Protein AF-A0A7Y5PYF3-F1 (afdb_monomer_lite)

pLDDT: mean 91.78, std 7.58, range [55.34, 97.19]

Secondary structure (DSSP, 8-state):
-TTHHHHHHHHHHHHHHHHHHHHHHH-S-HHHHHHHHHHHHHHHHHHHHHHHHHHHHHHHHHHTT-

Radius of gyration: 16.27 Å; chains: 1; bounding box: 38×15×46 Å

Foldseek 3Di:
DVCVVVVVVVCLVVLLVVLLCCLPVVDPDPVVSVVCSVVSSVVSVVVVVVVVVVVVVVVVVVVVVD

Sequence (66 aa):
MKDAPIHLLLFLLLGTAIVTLGTFYSDADDTRARKAWPRRMLNFFAGCAILVVVMLVCEHTFASLG

Structure (mmCIF, N/CA/C/O backbone):
data_AF-A0A7Y5PYF3-F1
#
_entry.id   AF-A0A7Y5PYF3-F1
#
loop_
_atom_site.group_PDB
_atom_site.id
_atom_site.type_symbol
_atom_site.label_atom_id
_atom_site.label_alt_id
_atom_site.label_comp_id
_atom_site.label_asym_id
_atom_site.label_entity_id
_atom_site.label_seq_id
_atom_site.pdbx_PDB_ins_code
_atom_site.Cartn_x
_atom_site.Cartn_y
_atom_site.Cartn_z
_atom_site.occupancy
_atom_site.B_iso_or_equiv
_atom_site.auth_seq_id
_atom_site.auth_comp_id
_atom_site.auth_asym_id
_atom_site.auth_atom_id
_atom_site.pdbx_PDB_model_num
ATOM 1 N N . MET A 1 1 ? 20.617 1.079 -8.255 1.00 60.38 1 MET A N 1
ATOM 2 C CA . MET A 1 1 ? 19.721 0.061 -7.651 1.00 60.38 1 MET A CA 1
ATOM 3 C C . MET A 1 1 ? 20.121 -0.384 -6.233 1.00 60.38 1 MET A C 1
ATOM 5 O O . MET A 1 1 ? 19.377 -1.160 -5.651 1.00 60.38 1 MET A O 1
ATOM 9 N N . LYS A 1 2 ? 21.235 0.086 -5.635 1.00 69.31 2 LYS A N 1
ATOM 10 C CA . LYS A 1 2 ? 21.663 -0.344 -4.283 1.00 69.31 2 LYS A CA 1
ATOM 11 C C . LYS A 1 2 ? 20.702 0.084 -3.161 1.00 69.31 2 LYS A C 1
ATOM 13 O O . LYS A 1 2 ? 20.631 -0.590 -2.142 1.00 69.31 2 LYS A O 1
ATOM 18 N N . ASP A 1 3 ? 19.903 1.122 -3.398 1.00 85.00 3 ASP A N 1
ATOM 19 C CA . ASP A 1 3 ? 18.979 1.685 -2.405 1.00 85.00 3 ASP A CA 1
ATOM 20 C C . ASP A 1 3 ? 17.548 1.138 -2.521 1.00 85.00 3 ASP A C 1
ATOM 22 O O . ASP A 1 3 ? 16.680 1.518 -1.738 1.00 85.00 3 ASP A O 1
ATOM 26 N N . ALA A 1 4 ? 17.283 0.238 -3.476 1.00 86.81 4 ALA A N 1
ATOM 27 C CA . ALA A 1 4 ? 15.977 -0.395 -3.664 1.00 86.81 4 ALA A CA 1
ATOM 28 C C . ALA A 1 4 ? 15.353 -0.957 -2.367 1.00 86.81 4 ALA A C 1
ATOM 30 O O . ALA A 1 4 ? 14.176 -0.676 -2.130 1.00 86.81 4 ALA A O 1
ATOM 31 N N . PRO A 1 5 ? 16.088 -1.672 -1.484 1.00 90.31 5 PRO A N 1
ATOM 32 C CA . PRO A 1 5 ? 15.500 -2.154 -0.235 1.00 90.31 5 PRO A CA 1
ATOM 33 C C . PRO A 1 5 ? 15.083 -1.013 0.698 1.00 90.31 5 PRO A C 1
ATOM 35 O O . PRO A 1 5 ? 14.029 -1.102 1.316 1.00 90.31 5 PRO A O 1
ATOM 38 N N . ILE A 1 6 ? 15.855 0.078 0.766 1.00 95.06 6 ILE A N 1
ATOM 39 C CA . ILE A 1 6 ? 15.528 1.249 1.595 1.00 95.06 6 ILE A CA 1
ATOM 40 C C . ILE A 1 6 ? 14.253 1.920 1.081 1.00 95.06 6 ILE A C 1
ATOM 42 O O . ILE A 1 6 ? 13.360 2.228 1.865 1.00 95.06 6 ILE A O 1
ATOM 46 N N . HIS A 1 7 ? 14.134 2.098 -0.235 1.00 92.62 7 HIS A N 1
ATOM 47 C CA . HIS A 1 7 ? 12.949 2.700 -0.846 1.00 92.62 7 HIS A CA 1
ATOM 48 C C . HIS A 1 7 ? 11.703 1.835 -0.639 1.00 92.62 7 HIS A C 1
ATOM 50 O O . HIS A 1 7 ? 10.641 2.364 -0.321 1.00 92.62 7 HIS A O 1
ATOM 56 N N . LEU A 1 8 ? 11.838 0.509 -0.747 1.00 93.19 8 LEU A N 1
ATOM 57 C CA . LEU A 1 8 ? 10.752 -0.426 -0.457 1.00 93.19 8 LEU A CA 1
ATOM 58 C C . LEU A 1 8 ? 10.302 -0.319 1.008 1.00 93.19 8 LEU A C 1
ATOM 60 O O . LEU A 1 8 ? 9.106 -0.291 1.290 1.00 93.19 8 LEU A O 1
ATOM 64 N N . LEU A 1 9 ? 11.254 -0.225 1.938 1.00 95.25 9 LEU A N 1
ATOM 65 C CA . LEU A 1 9 ? 10.976 -0.100 3.368 1.00 95.25 9 LEU A CA 1
ATOM 66 C C . LEU A 1 9 ? 10.266 1.221 3.685 1.00 95.25 9 LEU A C 1
ATOM 68 O O . LEU A 1 9 ? 9.252 1.225 4.379 1.00 95.25 9 LEU A O 1
ATOM 72 N N . LEU A 1 10 ? 10.752 2.331 3.122 1.00 95.25 10 LEU A N 1
ATOM 73 C CA . LEU A 1 10 ? 10.115 3.642 3.245 1.00 95.25 10 LEU A CA 1
ATOM 74 C C . LEU A 1 10 ? 8.700 3.635 2.659 1.00 95.25 10 LEU A C 1
ATOM 76 O O . LEU A 1 10 ? 7.782 4.164 3.283 1.00 95.25 10 LEU A O 1
ATOM 80 N N . PHE A 1 11 ? 8.506 2.998 1.503 1.00 94.69 11 PHE A N 1
ATOM 81 C CA . PHE A 1 11 ? 7.196 2.848 0.876 1.00 94.69 11 PHE A CA 1
ATOM 82 C C . PHE A 1 11 ? 6.228 2.046 1.753 1.00 94.69 11 PHE A C 1
ATOM 84 O O . PHE A 1 11 ? 5.099 2.480 1.971 1.00 94.69 11 PHE A O 1
ATOM 91 N N . LEU A 1 12 ? 6.669 0.910 2.302 1.00 95.06 12 LEU A N 1
ATOM 92 C CA . LEU A 1 12 ? 5.860 0.099 3.213 1.00 95.06 12 LEU A CA 1
ATOM 93 C C . LEU A 1 12 ? 5.480 0.886 4.470 1.00 95.06 12 LEU A C 1
ATOM 95 O O . LEU A 1 12 ? 4.316 0.880 4.867 1.00 95.06 12 LEU A O 1
ATOM 99 N N . LEU A 1 13 ? 6.438 1.591 5.074 1.00 96.38 13 LEU A N 1
ATOM 100 C CA . LEU A 1 13 ? 6.224 2.356 6.301 1.00 96.38 13 LEU A CA 1
ATOM 101 C C . LEU A 1 13 ? 5.248 3.516 6.068 1.00 96.38 13 LEU A C 1
ATOM 103 O O . LEU A 1 13 ? 4.229 3.614 6.754 1.00 96.38 13 LEU A O 1
ATOM 107 N N . LEU A 1 14 ? 5.515 4.359 5.069 1.00 97.06 14 LEU A N 1
ATOM 108 C CA . LEU A 1 14 ? 4.670 5.508 4.744 1.00 97.06 14 LEU A CA 1
ATOM 109 C C . LEU A 1 14 ? 3.294 5.075 4.236 1.00 97.06 14 LEU A C 1
ATOM 111 O O . LEU A 1 14 ? 2.286 5.622 4.677 1.00 97.06 14 LEU A O 1
ATOM 115 N N . GLY A 1 15 ? 3.229 4.066 3.365 1.00 95.56 15 GLY A N 1
ATOM 116 C CA . GLY A 1 15 ? 1.970 3.519 2.862 1.00 95.56 15 GLY A CA 1
ATOM 117 C C . GLY A 1 15 ? 1.094 2.989 3.995 1.00 95.56 15 GLY A C 1
ATOM 118 O O . GLY A 1 15 ? -0.086 3.329 4.080 1.00 95.56 15 GLY A O 1
ATOM 119 N N . THR A 1 16 ? 1.689 2.250 4.936 1.00 95.50 16 THR A N 1
ATOM 120 C CA . THR A 1 16 ? 0.973 1.761 6.121 1.00 95.50 16 THR A CA 1
ATOM 121 C C . THR A 1 16 ? 0.464 2.919 6.975 1.00 95.50 16 THR A C 1
ATOM 123 O O . THR A 1 16 ? -0.699 2.905 7.381 1.00 95.50 16 THR A O 1
ATOM 126 N N . ALA A 1 17 ? 1.285 3.944 7.225 1.00 96.62 17 ALA A N 1
ATOM 127 C CA . ALA A 1 17 ? 0.875 5.115 7.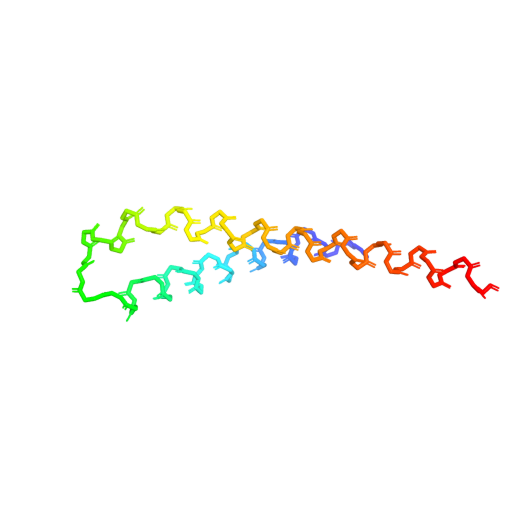996 1.00 96.62 17 ALA A CA 1
ATOM 128 C C . ALA A 1 17 ? -0.294 5.859 7.330 1.00 96.62 17 ALA A C 1
ATOM 130 O O . ALA A 1 17 ? -1.304 6.120 7.981 1.00 96.62 17 ALA A O 1
ATOM 131 N N . ILE A 1 18 ? -0.201 6.126 6.025 1.00 96.00 18 ILE A N 1
ATOM 132 C CA . ILE A 1 18 ? -1.233 6.830 5.252 1.00 96.00 18 ILE A CA 1
ATOM 133 C C . ILE A 1 18 ? -2.546 6.049 5.258 1.00 96.00 18 ILE A C 1
ATOM 135 O O . ILE A 1 18 ? -3.590 6.617 5.565 1.00 96.00 18 ILE A O 1
ATOM 139 N N . VAL A 1 19 ? -2.517 4.746 4.961 1.00 96.12 19 VAL A N 1
ATOM 140 C CA . VAL A 1 19 ? -3.739 3.928 4.934 1.00 96.12 19 VAL A CA 1
ATOM 141 C C . VAL A 1 19 ? -4.343 3.797 6.328 1.00 96.12 19 VAL A C 1
ATOM 143 O O . VAL A 1 19 ? -5.566 3.813 6.470 1.00 96.12 19 VAL A O 1
ATOM 146 N N . THR A 1 20 ? -3.513 3.697 7.366 1.00 94.62 20 THR A N 1
ATOM 147 C CA . THR A 1 20 ? -3.986 3.623 8.753 1.00 94.62 20 THR A CA 1
ATOM 148 C C . THR A 1 20 ? -4.668 4.923 9.155 1.00 94.62 20 THR A C 1
ATOM 150 O O . THR A 1 20 ? -5.841 4.893 9.518 1.00 94.62 20 THR A O 1
ATOM 153 N N . LEU A 1 21 ? -3.995 6.065 9.001 1.00 95.50 21 LEU A N 1
ATOM 154 C CA . LEU A 1 21 ? -4.577 7.373 9.294 1.00 95.50 21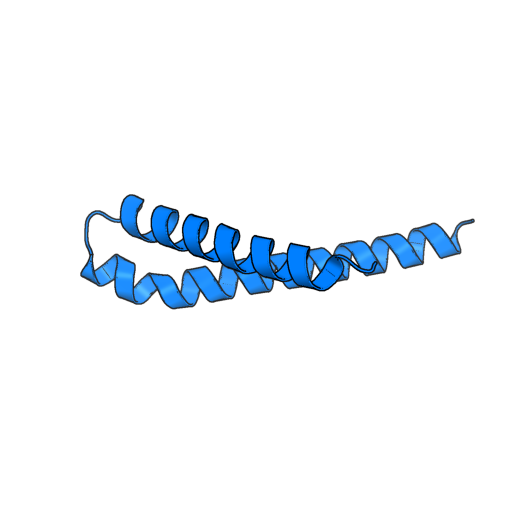 LEU A CA 1
ATOM 155 C C . LEU A 1 21 ? -5.837 7.603 8.455 1.00 95.50 21 LEU A C 1
ATOM 157 O O . LEU A 1 21 ? -6.895 7.879 9.004 1.00 95.50 21 LEU A O 1
ATOM 161 N N . GLY A 1 22 ? -5.773 7.379 7.144 1.00 93.88 22 GLY A N 1
ATOM 162 C CA . GLY A 1 22 ? -6.925 7.522 6.260 1.00 93.88 22 GLY A CA 1
ATOM 163 C C . GLY A 1 22 ? -8.099 6.630 6.663 1.00 93.88 22 GLY A C 1
ATOM 164 O O . GLY A 1 22 ? -9.242 7.058 6.579 1.00 93.88 22 GLY A O 1
ATOM 165 N N . THR A 1 23 ? -7.850 5.413 7.152 1.00 93.31 23 THR A N 1
ATOM 166 C CA . THR A 1 23 ? -8.924 4.523 7.611 1.00 93.31 23 THR A CA 1
ATOM 167 C C . THR A 1 23 ? -9.574 5.039 8.890 1.00 93.31 23 THR A C 1
ATOM 169 O O . THR A 1 23 ? -10.794 5.176 8.918 1.00 93.31 23 THR A O 1
ATOM 172 N N . PHE A 1 24 ? -8.782 5.365 9.912 1.00 92.88 24 PHE A N 1
ATOM 173 C CA . PHE A 1 24 ? -9.296 5.760 11.227 1.00 92.88 24 PHE A CA 1
ATOM 174 C C . PHE A 1 24 ? -9.825 7.198 11.282 1.00 92.88 24 PHE A C 1
ATOM 176 O O . PHE A 1 24 ? -10.734 7.468 12.051 1.00 92.88 24 PHE A O 1
ATOM 183 N N . TYR A 1 25 ? -9.329 8.110 10.444 1.00 92.44 25 TYR A N 1
ATOM 184 C CA . TYR A 1 25 ? -9.880 9.468 10.348 1.00 92.44 25 TYR A CA 1
ATOM 185 C C . TYR A 1 25 ? -11.121 9.559 9.446 1.00 92.44 25 TYR A C 1
ATOM 187 O O . TYR A 1 25 ? -11.838 10.554 9.499 1.00 92.44 25 TYR A O 1
ATOM 195 N N . SER A 1 26 ? -11.384 8.551 8.603 1.00 88.50 26 SER A N 1
ATOM 196 C CA . SER A 1 26 ? -12.530 8.564 7.674 1.00 88.50 26 SER A CA 1
ATOM 197 C C . SER A 1 26 ? -13.841 8.030 8.255 1.00 88.50 26 SER A C 1
ATOM 199 O O . SER A 1 26 ? -14.903 8.327 7.714 1.00 88.50 26 SER A O 1
ATOM 201 N N . ASP A 1 27 ? -13.783 7.224 9.316 1.00 84.94 27 ASP A N 1
ATOM 202 C CA . ASP A 1 27 ? -14.952 6.628 9.968 1.00 84.94 27 ASP A CA 1
ATOM 203 C C . ASP A 1 27 ? -15.008 7.126 11.418 1.00 84.94 27 ASP A C 1
ATOM 205 O O . ASP A 1 27 ? -14.014 7.063 12.131 1.00 84.94 27 ASP A O 1
ATOM 209 N N . ALA A 1 28 ? -16.178 7.583 11.872 1.00 82.88 28 ALA A N 1
ATOM 210 C CA . ALA A 1 28 ? -16.387 7.995 13.266 1.00 82.88 28 ALA A CA 1
ATOM 211 C C . ALA A 1 28 ? -16.504 6.801 14.241 1.00 82.88 28 ALA A C 1
ATOM 213 O O . ALA A 1 28 ? -16.494 6.990 15.454 1.00 82.88 28 ALA A O 1
ATOM 214 N N . ASP A 1 29 ? -16.645 5.580 13.711 1.00 92.50 29 ASP A N 1
ATOM 215 C CA . ASP A 1 29 ? -16.767 4.337 14.474 1.00 92.50 29 ASP A CA 1
ATOM 216 C C . ASP A 1 29 ? -15.488 3.487 14.359 1.00 92.50 29 ASP A C 1
ATOM 218 O O . ASP A 1 29 ? -15.217 2.842 13.336 1.00 92.50 29 ASP A O 1
ATOM 222 N N . ASP A 1 30 ? -14.737 3.423 15.460 1.00 88.06 30 ASP A N 1
ATOM 223 C CA . ASP A 1 30 ? -13.497 2.652 15.595 1.00 88.06 30 ASP A CA 1
ATOM 224 C C . ASP A 1 30 ? -13.671 1.144 15.370 1.00 88.06 30 ASP A C 1
ATOM 226 O O . ASP A 1 30 ? -12.719 0.437 15.013 1.00 88.06 30 ASP A O 1
ATOM 230 N N . THR A 1 31 ? -14.859 0.593 15.625 1.00 90.75 31 THR A N 1
ATOM 231 C CA . THR A 1 31 ? -15.136 -0.827 15.392 1.00 90.75 31 THR A CA 1
ATOM 232 C C . THR A 1 31 ? -15.247 -1.108 13.900 1.00 90.75 31 THR A C 1
ATOM 234 O O . THR A 1 31 ? -14.713 -2.113 13.415 1.00 90.75 31 THR A O 1
ATOM 237 N N . ARG A 1 32 ? -15.888 -0.212 13.147 1.00 90.56 32 ARG A N 1
ATOM 238 C CA . ARG A 1 32 ? -15.980 -0.313 11.689 1.00 90.56 32 ARG A CA 1
ATOM 239 C C . ARG A 1 32 ? -14.625 -0.074 11.025 1.00 90.56 32 ARG A C 1
ATOM 241 O O . ARG A 1 32 ? -14.234 -0.866 10.163 1.00 90.56 32 ARG A O 1
ATOM 248 N N . ALA A 1 33 ? -13.883 0.935 11.484 1.00 90.50 33 ALA A N 1
ATOM 249 C CA . ALA A 1 33 ? -12.548 1.255 10.984 1.00 90.50 33 ALA A CA 1
ATOM 250 C C . ALA A 1 33 ? -11.585 0.063 11.120 1.00 90.50 33 ALA A C 1
ATOM 252 O O . ALA A 1 33 ? -10.947 -0.334 10.144 1.00 90.50 33 ALA A O 1
ATOM 253 N N . ARG A 1 34 ? -11.557 -0.599 12.287 1.00 92.69 34 ARG A N 1
ATOM 254 C CA . ARG A 1 34 ? -10.712 -1.786 12.522 1.00 92.69 34 ARG A CA 1
ATOM 255 C C . ARG A 1 34 ? -11.025 -2.957 11.595 1.00 92.69 34 ARG A C 1
ATOM 257 O O . ARG A 1 34 ? -10.105 -3.613 11.116 1.00 92.69 34 ARG A O 1
ATOM 264 N N . LYS A 1 35 ? -12.306 -3.214 11.309 1.00 94.00 35 LYS A N 1
ATOM 265 C CA . LYS A 1 35 ? -12.712 -4.284 10.378 1.00 94.00 35 LYS A CA 1
ATOM 266 C C . LYS A 1 35 ? -12.349 -3.954 8.929 1.00 94.00 35 LYS A C 1
ATOM 268 O O . LYS A 1 35 ? -12.022 -4.854 8.159 1.00 94.00 35 LYS A O 1
ATOM 273 N N . ALA A 1 36 ? -12.409 -2.677 8.551 1.00 92.94 36 ALA A N 1
ATOM 274 C CA . ALA A 1 36 ? -12.099 -2.225 7.198 1.00 92.94 36 ALA A CA 1
ATOM 275 C C . ALA A 1 36 ? -10.590 -2.101 6.932 1.00 92.94 36 ALA A C 1
ATOM 277 O O . ALA A 1 36 ? -10.158 -2.315 5.797 1.00 92.94 36 ALA A O 1
ATOM 278 N N . TRP A 1 37 ? -9.796 -1.790 7.960 1.00 94.62 37 TRP A N 1
ATOM 279 C CA . TRP A 1 37 ? -8.355 -1.549 7.869 1.00 94.62 37 TRP A CA 1
ATOM 280 C C . TRP A 1 37 ? -7.566 -2.623 7.101 1.00 94.62 37 TRP A C 1
ATOM 282 O O . TRP A 1 37 ? -6.916 -2.255 6.120 1.00 94.62 37 TRP A O 1
ATOM 292 N N . PRO A 1 38 ? -7.647 -3.933 7.422 1.00 94.25 38 PRO A N 1
ATOM 293 C CA . PRO A 1 38 ? -6.836 -4.935 6.727 1.00 94.25 38 PRO A CA 1
ATOM 294 C C . PRO A 1 38 ? -7.196 -5.038 5.239 1.00 94.25 38 PRO A C 1
ATOM 296 O O . PRO A 1 38 ? -6.316 -5.152 4.389 1.00 94.25 38 PRO A O 1
ATOM 299 N N . ARG A 1 39 ? -8.486 -4.925 4.896 1.00 95.94 39 ARG A N 1
ATOM 300 C CA . ARG A 1 39 ? -8.941 -4.946 3.500 1.00 95.94 39 ARG A CA 1
ATOM 301 C C . ARG A 1 39 ? -8.476 -3.706 2.737 1.00 95.94 39 ARG A C 1
ATOM 303 O O . ARG A 1 39 ? -8.037 -3.831 1.599 1.00 95.94 39 ARG A O 1
ATOM 310 N N . ARG A 1 40 ? -8.552 -2.517 3.347 1.00 94.94 40 ARG A N 1
ATOM 311 C CA . ARG A 1 40 ? -8.061 -1.267 2.739 1.00 94.94 40 ARG A CA 1
ATOM 312 C C . ARG A 1 40 ? -6.546 -1.309 2.523 1.00 94.94 40 ARG A C 1
ATOM 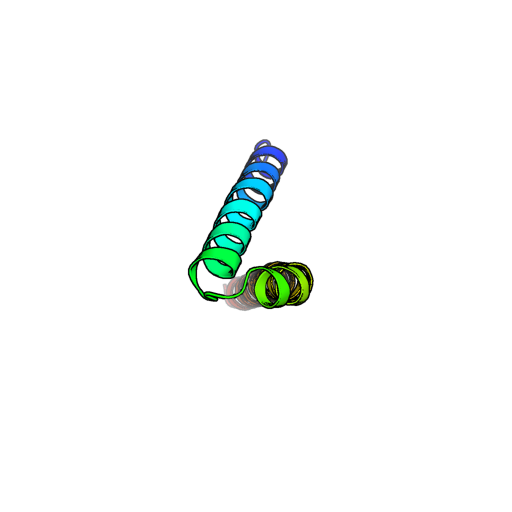314 O O . ARG A 1 40 ? -6.086 -0.892 1.466 1.00 94.94 40 ARG A O 1
ATOM 321 N N . MET A 1 41 ? -5.801 -1.883 3.468 1.00 95.31 41 MET A N 1
ATOM 322 C CA . MET A 1 41 ? -4.355 -2.090 3.356 1.00 95.31 41 MET A CA 1
ATOM 323 C C . MET A 1 41 ? -3.991 -3.016 2.194 1.00 95.31 41 MET A C 1
ATOM 325 O O . MET A 1 41 ? -3.168 -2.660 1.352 1.00 95.31 41 MET A O 1
ATOM 329 N N . LEU A 1 42 ? -4.649 -4.175 2.099 1.00 95.75 42 LEU A N 1
ATOM 330 C CA . LEU A 1 42 ? -4.437 -5.111 0.994 1.00 95.75 42 LEU A CA 1
ATOM 331 C C . LEU A 1 42 ? -4.786 -4.484 -0.357 1.00 95.75 42 LEU A C 1
ATOM 333 O O . LEU A 1 42 ? -4.009 -4.605 -1.298 1.00 95.75 42 LEU A O 1
ATOM 337 N N . ASN A 1 43 ? -5.911 -3.770 -0.446 1.00 96.88 43 ASN A N 1
ATOM 338 C CA . ASN A 1 43 ? -6.314 -3.090 -1.676 1.00 96.88 43 ASN A CA 1
ATOM 339 C C . ASN A 1 43 ? -5.297 -2.024 -2.108 1.00 96.88 43 ASN A C 1
ATOM 341 O O . ASN A 1 43 ? -5.019 -1.908 -3.299 1.00 96.88 43 ASN A O 1
ATOM 345 N N . PHE A 1 44 ? -4.736 -1.263 -1.161 1.00 96.31 44 PHE A N 1
ATOM 346 C CA . PHE A 1 44 ? -3.710 -0.262 -1.449 1.00 96.31 44 PHE A CA 1
ATOM 347 C C . PHE A 1 44 ? -2.462 -0.909 -2.057 1.00 96.31 44 PHE A C 1
ATOM 349 O O . PHE A 1 44 ? -2.066 -0.560 -3.169 1.00 96.31 44 PHE A O 1
ATOM 356 N N . PHE A 1 45 ? -1.885 -1.904 -1.380 1.00 95.38 45 PHE A N 1
ATOM 357 C CA . PHE A 1 45 ? -0.685 -2.575 -1.879 1.00 95.38 45 PHE A CA 1
ATOM 358 C C . PHE A 1 45 ? -0.934 -3.342 -3.181 1.00 95.38 45 PHE A C 1
ATOM 360 O O . PHE A 1 45 ? -0.087 -3.302 -4.073 1.00 95.38 45 PHE A O 1
ATOM 367 N N . ALA A 1 46 ? -2.097 -3.981 -3.336 1.00 96.25 46 ALA A N 1
ATOM 368 C CA . ALA A 1 46 ? -2.483 -4.629 -4.587 1.0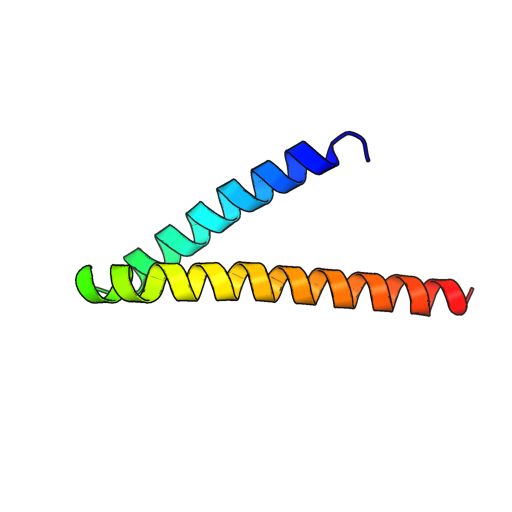0 96.25 46 ALA A CA 1
ATOM 369 C C . ALA A 1 46 ? -2.585 -3.618 -5.741 1.00 96.25 46 ALA A C 1
ATOM 371 O O . ALA A 1 46 ? -2.063 -3.872 -6.823 1.00 96.25 46 ALA A O 1
ATOM 372 N N . GLY A 1 47 ? -3.186 -2.447 -5.504 1.00 96.62 47 GLY A N 1
ATOM 373 C CA . GLY A 1 47 ? -3.245 -1.364 -6.486 1.00 96.62 47 GLY A CA 1
ATOM 374 C C . GLY A 1 47 ? -1.857 -0.868 -6.897 1.00 96.62 47 GLY A C 1
ATOM 375 O O . GLY A 1 47 ? -1.584 -0.716 -8.086 1.00 96.62 47 GLY A O 1
ATOM 376 N N . CYS A 1 48 ? -0.948 -0.691 -5.935 1.00 95.56 48 CYS A N 1
ATOM 377 C CA . CYS A 1 48 ? 0.437 -0.318 -6.225 1.00 95.56 48 CYS A CA 1
ATOM 378 C C . CYS A 1 48 ? 1.182 -1.403 -7.018 1.00 95.56 48 CYS A C 1
ATOM 380 O O . CYS A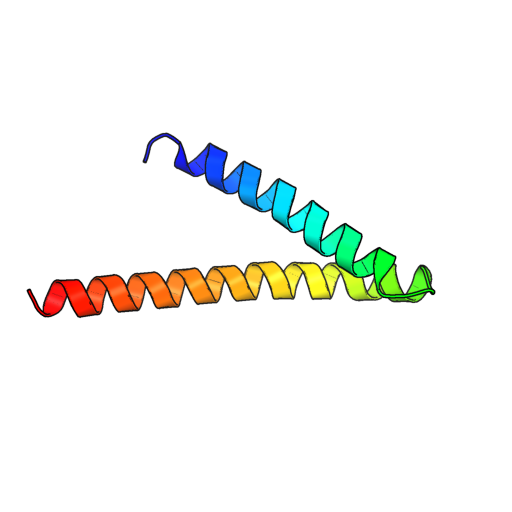 1 48 ? 1.908 -1.077 -7.953 1.00 95.56 48 CYS A O 1
ATOM 382 N N . ALA A 1 49 ? 0.982 -2.685 -6.700 1.00 94.06 49 ALA A N 1
ATOM 383 C CA . ALA A 1 49 ? 1.582 -3.786 -7.452 1.00 94.06 49 ALA A CA 1
ATOM 384 C C . ALA A 1 49 ? 1.090 -3.821 -8.909 1.00 94.06 49 ALA A C 1
ATOM 386 O O . ALA A 1 49 ? 1.896 -3.972 -9.825 1.00 94.06 49 ALA A O 1
ATOM 387 N N . ILE A 1 50 ? -0.212 -3.610 -9.135 1.00 97.19 50 ILE A N 1
ATOM 388 C CA . ILE A 1 50 ? -0.783 -3.492 -10.486 1.00 97.19 50 ILE A CA 1
ATOM 389 C C . ILE A 1 50 ? -0.133 -2.326 -11.238 1.00 97.19 50 ILE A C 1
ATOM 391 O O . ILE A 1 50 ? 0.261 -2.490 -12.389 1.00 97.19 50 ILE A O 1
ATOM 395 N N . LEU A 1 51 ? 0.032 -1.171 -10.586 1.00 95.25 51 LEU A N 1
ATOM 396 C CA . LEU A 1 51 ? 0.687 -0.011 -11.191 1.00 95.25 51 LEU A CA 1
ATOM 397 C C . LEU A 1 51 ? 2.121 -0.335 -11.639 1.00 95.25 51 LEU A C 1
ATOM 399 O O . LEU A 1 51 ? 2.505 0.024 -12.748 1.00 95.25 51 LEU A O 1
ATOM 403 N N . VAL A 1 52 ? 2.896 -1.042 -10.809 1.00 94.50 52 VAL A N 1
ATOM 404 C CA . VAL A 1 52 ? 4.256 -1.483 -11.165 1.00 94.50 52 VAL A CA 1
ATOM 405 C C . VAL A 1 52 ? 4.233 -2.369 -12.408 1.00 94.50 52 VAL A C 1
ATOM 407 O O . VAL A 1 52 ? 5.014 -2.140 -13.326 1.00 94.50 52 VAL A O 1
ATOM 410 N N . VAL A 1 53 ? 3.313 -3.335 -12.481 1.00 95.81 53 VAL A N 1
ATOM 411 C CA . VAL A 1 53 ? 3.169 -4.200 -13.664 1.00 95.81 53 VAL A CA 1
ATOM 412 C C . VAL A 1 53 ? 2.851 -3.376 -14.912 1.00 95.81 53 VAL A C 1
ATOM 414 O O . VAL A 1 53 ? 3.483 -3.576 -15.945 1.00 95.81 53 VAL A O 1
ATOM 417 N N . VAL A 1 54 ? 1.923 -2.419 -14.821 1.00 96.88 54 VAL A N 1
ATOM 418 C CA . VAL A 1 54 ? 1.581 -1.530 -15.943 1.00 96.88 54 VAL A CA 1
ATOM 419 C C . VAL A 1 54 ? 2.800 -0.730 -16.400 1.00 96.88 54 VAL A C 1
ATOM 421 O O . VAL A 1 54 ? 3.064 -0.658 -17.596 1.00 96.88 54 VAL A O 1
ATOM 424 N N . MET A 1 55 ? 3.572 -0.173 -15.464 1.00 95.62 55 MET A N 1
ATOM 425 C CA . MET A 1 55 ? 4.783 0.586 -15.789 1.00 95.62 55 MET A CA 1
ATOM 426 C C . MET A 1 55 ? 5.833 -0.280 -16.489 1.00 95.62 55 MET A C 1
ATOM 428 O O . MET A 1 55 ? 6.392 0.161 -17.489 1.00 95.62 55 MET A O 1
ATOM 432 N N . LEU A 1 56 ? 6.041 -1.520 -16.037 1.00 94.06 56 LEU A N 1
ATOM 433 C CA . LEU A 1 56 ? 6.970 -2.458 -16.678 1.00 94.06 56 LEU A CA 1
ATOM 434 C C . LEU A 1 56 ? 6.519 -2.850 -18.092 1.00 94.06 56 LEU A C 1
ATOM 436 O O . LEU A 1 56 ? 7.341 -2.939 -19.002 1.00 94.06 56 LEU A O 1
ATOM 440 N N . VAL A 1 57 ? 5.215 -3.056 -18.307 1.00 95.00 57 VAL A N 1
ATOM 441 C CA . VAL A 1 57 ? 4.666 -3.332 -19.646 1.00 95.00 57 VAL A CA 1
ATOM 442 C C . VAL A 1 57 ? 4.871 -2.133 -20.571 1.00 95.00 57 VAL A C 1
ATOM 444 O O . VAL A 1 57 ? 5.291 -2.305 -21.717 1.00 95.00 57 VAL A O 1
ATOM 447 N N . CYS A 1 58 ? 4.613 -0.919 -20.081 1.00 94.75 58 CYS A N 1
ATOM 448 C CA . CYS A 1 58 ? 4.872 0.307 -20.828 1.00 94.75 58 CYS A CA 1
ATOM 449 C C . CYS A 1 58 ? 6.357 0.435 -21.183 1.00 94.75 58 CYS A C 1
ATOM 451 O O . CYS A 1 58 ? 6.670 0.643 -22.350 1.00 94.75 58 CYS A O 1
ATOM 453 N N . GLU A 1 59 ? 7.262 0.260 -20.216 1.00 93.88 59 GLU A N 1
ATOM 454 C CA . GLU A 1 59 ? 8.713 0.295 -20.429 1.00 93.88 59 GLU A CA 1
ATOM 455 C C . GLU A 1 59 ? 9.142 -0.679 -21.534 1.00 93.88 59 GLU A C 1
ATOM 457 O O . GLU A 1 59 ? 9.794 -0.265 -22.490 1.00 93.88 59 GLU A O 1
ATOM 462 N N . HIS A 1 60 ? 8.696 -1.938 -21.470 1.00 91.94 60 HIS A N 1
ATOM 463 C CA . HIS A 1 60 ? 8.967 -2.931 -22.512 1.00 91.94 60 HIS A CA 1
ATOM 464 C C . HIS A 1 60 ? 8.412 -2.533 -23.882 1.00 91.94 60 HIS A C 1
ATOM 466 O O . HIS A 1 60 ? 9.079 -2.720 -24.899 1.00 91.94 60 HIS A O 1
ATOM 472 N N . THR A 1 61 ? 7.197 -1.987 -23.918 1.00 91.88 61 THR A N 1
ATOM 473 C CA . THR A 1 61 ? 6.553 -1.577 -25.170 1.00 91.88 61 THR A CA 1
ATOM 474 C C . THR A 1 61 ? 7.310 -0.414 -25.806 1.00 91.88 61 THR A C 1
ATOM 476 O O . THR A 1 61 ? 7.650 -0.476 -26.984 1.00 91.88 61 THR A O 1
ATOM 479 N N . PHE A 1 62 ? 7.645 0.620 -25.033 1.00 92.00 62 PHE A N 1
ATOM 480 C CA . PHE A 1 62 ? 8.419 1.758 -25.527 1.00 92.00 62 PHE A CA 1
ATOM 481 C C . PHE A 1 62 ? 9.841 1.365 -25.929 1.00 92.00 62 PHE A C 1
ATOM 483 O O . PHE A 1 62 ? 10.314 1.819 -26.966 1.00 92.00 62 PHE A O 1
ATOM 490 N N . ALA A 1 63 ? 10.496 0.481 -25.173 1.00 89.50 63 ALA A N 1
ATOM 491 C CA . ALA A 1 63 ? 11.814 -0.039 -25.525 1.00 89.50 63 ALA A CA 1
ATOM 492 C C . ALA A 1 63 ? 11.801 -0.857 -26.828 1.00 89.50 63 ALA A C 1
ATOM 494 O O . ALA A 1 63 ? 12.805 -0.892 -27.522 1.00 89.50 63 ALA A O 1
ATOM 495 N N . SER A 1 64 ? 10.677 -1.494 -27.180 1.00 83.19 64 SER A N 1
ATOM 496 C CA . SER A 1 64 ? 10.532 -2.230 -28.447 1.00 83.19 64 SER A CA 1
ATOM 497 C C . SER A 1 64 ? 10.296 -1.346 -29.680 1.00 83.19 64 SER A C 1
ATOM 499 O O . SER A 1 64 ? 10.366 -1.840 -30.803 1.00 83.19 64 SER A O 1
ATOM 501 N N . LEU A 1 65 ? 9.990 -0.059 -29.478 1.00 81.38 65 LEU A N 1
ATOM 502 C CA . LEU A 1 65 ? 9.736 0.917 -30.545 1.00 81.38 65 LEU A CA 1
ATOM 503 C C . LEU A 1 65 ? 10.973 1.759 -30.909 1.00 81.38 65 LEU A C 1
ATOM 505 O O . LEU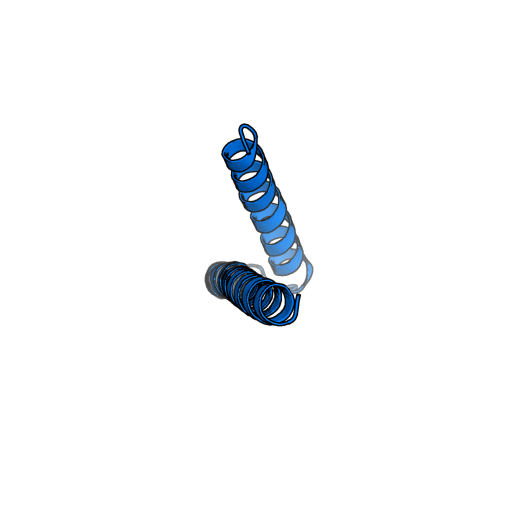 A 1 65 ? 10.902 2.523 -31.873 1.00 81.38 65 LEU A O 1
ATOM 509 N N . GLY A 1 66 ? 12.061 1.657 -30.138 1.00 55.34 66 GLY A N 1
ATOM 510 C CA . GLY A 1 66 ? 13.358 2.296 -30.401 1.00 55.34 66 GLY A CA 1
ATOM 511 C C . GLY A 1 66 ? 14.384 1.302 -30.921 1.00 55.34 66 GLY A C 1
ATOM 512 O O . GLY A 1 66 ? 15.245 1.740 -31.714 1.00 55.34 66 GLY A O 1
#